Protein AF-A0A8T4N1T1-F1 (afdb_monomer_lite)

Structure (mmCIF, N/CA/C/O backbone):
data_AF-A0A8T4N1T1-F1
#
_entry.id   AF-A0A8T4N1T1-F1
#
loop_
_atom_site.group_PDB
_atom_site.id
_atom_site.type_symbol
_atom_site.label_atom_id
_atom_site.label_alt_id
_atom_site.label_comp_id
_atom_site.label_asym_id
_atom_site.label_entity_id
_atom_site.label_seq_id
_atom_site.pdbx_PDB_ins_code
_atom_site.Cartn_x
_atom_site.Cartn_y
_atom_site.Cartn_z
_atom_site.occupancy
_atom_site.B_iso_or_equiv
_atom_site.auth_seq_id
_atom_site.auth_comp_id
_atom_site.auth_asym_id
_atom_site.auth_atom_id
_atom_site.pdbx_PDB_model_num
ATOM 1 N N . MET A 1 1 ? 24.719 -7.277 -72.124 1.00 49.41 1 MET A N 1
ATOM 2 C CA . MET A 1 1 ? 25.517 -6.552 -71.114 1.00 49.41 1 MET A CA 1
ATOM 3 C C . MET A 1 1 ? 24.555 -6.179 -69.989 1.00 49.41 1 MET A C 1
ATOM 5 O O . MET A 1 1 ? 24.271 -5.011 -69.792 1.00 49.41 1 MET A O 1
ATOM 9 N N . ASP A 1 2 ? 24.023 -7.182 -69.276 1.00 50.22 2 ASP A N 1
ATOM 10 C CA . ASP A 1 2 ? 22.778 -7.023 -68.491 1.00 50.22 2 ASP A CA 1
ATOM 11 C C . ASP A 1 2 ? 22.918 -7.300 -66.990 1.00 50.22 2 ASP A C 1
ATOM 13 O O . ASP A 1 2 ? 22.005 -7.033 -66.218 1.00 50.22 2 ASP A O 1
ATOM 17 N N . LYS A 1 3 ? 24.064 -7.813 -66.531 1.00 51.47 3 LYS A N 1
ATOM 18 C CA . LYS A 1 3 ? 24.243 -8.164 -65.111 1.00 51.47 3 LYS A CA 1
ATOM 19 C C . LYS A 1 3 ? 24.623 -6.989 -64.202 1.00 51.47 3 LYS A C 1
ATOM 21 O O . LYS A 1 3 ? 24.556 -7.142 -62.991 1.00 51.47 3 LYS A O 1
ATOM 26 N N . ALA A 1 4 ? 24.995 -5.835 -64.757 1.00 50.03 4 ALA A N 1
ATOM 27 C CA . ALA A 1 4 ? 25.437 -4.681 -63.966 1.00 50.03 4 ALA A CA 1
ATOM 28 C C . ALA A 1 4 ? 24.285 -3.767 -63.500 1.00 50.03 4 ALA A C 1
ATOM 30 O O . ALA A 1 4 ? 24.391 -3.149 -62.448 1.00 50.03 4 ALA A O 1
ATOM 31 N N . LEU A 1 5 ? 23.164 -3.712 -64.232 1.00 49.16 5 LEU A N 1
ATOM 32 C CA . LEU A 1 5 ? 22.030 -2.831 -63.902 1.00 49.16 5 LEU A CA 1
ATOM 33 C C . LEU A 1 5 ? 21.137 -3.371 -62.771 1.00 49.16 5 LEU A C 1
ATOM 35 O O . LEU A 1 5 ? 20.451 -2.600 -62.105 1.00 49.16 5 LEU A O 1
ATOM 39 N N . VAL A 1 6 ? 21.169 -4.684 -62.517 1.00 54.84 6 VAL A N 1
ATOM 40 C CA . VAL A 1 6 ? 20.361 -5.326 -61.464 1.00 54.84 6 VAL A CA 1
ATOM 41 C C . VAL A 1 6 ? 20.960 -5.107 -60.065 1.00 54.84 6 VAL A C 1
ATOM 43 O O . VAL A 1 6 ? 20.215 -5.029 -59.091 1.00 54.84 6 VAL A O 1
ATOM 46 N N . ASP A 1 7 ? 22.282 -4.943 -59.946 1.00 53.66 7 ASP A N 1
ATOM 47 C CA . ASP A 1 7 ? 22.954 -4.763 -58.645 1.00 53.66 7 ASP A CA 1
ATOM 48 C C . ASP A 1 7 ? 22.755 -3.350 -58.064 1.00 53.66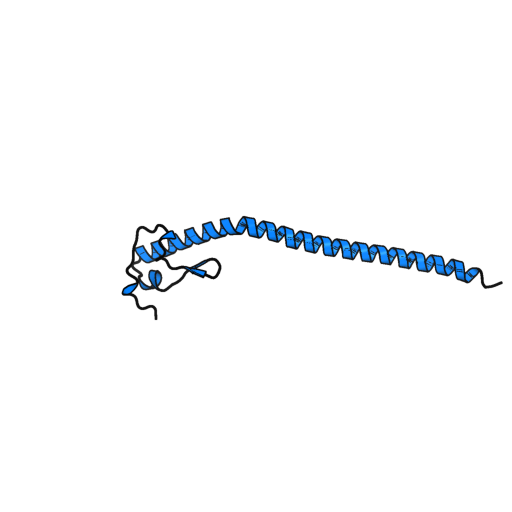 7 ASP A C 1
ATOM 50 O O . ASP A 1 7 ? 22.641 -3.174 -56.851 1.00 53.66 7 ASP A O 1
ATOM 54 N N . GLU A 1 8 ? 22.644 -2.329 -58.920 1.00 53.88 8 GLU A N 1
ATOM 55 C CA . GLU A 1 8 ? 22.519 -0.931 -58.485 1.00 53.88 8 GLU A CA 1
ATOM 56 C C . GLU A 1 8 ? 21.094 -0.575 -58.022 1.00 53.88 8 GLU A C 1
ATOM 58 O O . GLU A 1 8 ? 20.911 0.144 -57.036 1.00 53.88 8 GLU A O 1
ATOM 63 N N . MET A 1 9 ? 20.066 -1.135 -58.673 1.00 52.78 9 MET A N 1
ATOM 64 C CA . MET A 1 9 ? 18.663 -0.931 -58.285 1.00 52.78 9 MET A CA 1
ATOM 65 C C . MET A 1 9 ? 18.311 -1.631 -56.965 1.00 52.78 9 MET A C 1
ATOM 67 O O . MET A 1 9 ? 17.510 -1.113 -56.185 1.00 52.78 9 MET A O 1
ATOM 71 N N . ASN A 1 10 ? 18.936 -2.780 -56.684 1.00 55.59 10 ASN A N 1
ATOM 72 C CA . ASN A 1 10 ? 18.683 -3.554 -55.468 1.00 55.59 10 ASN A CA 1
ATOM 73 C C . ASN A 1 10 ? 19.234 -2.852 -54.211 1.00 55.59 10 ASN A C 1
ATOM 75 O O . ASN A 1 10 ? 18.645 -2.941 -53.139 1.00 55.59 10 ASN A O 1
ATOM 79 N N . LYS A 1 11 ? 20.310 -2.062 -54.345 1.00 58.41 11 LYS A N 1
ATOM 80 C CA . LYS A 1 11 ? 20.883 -1.277 -53.235 1.00 58.41 11 LYS A CA 1
ATOM 81 C C . LYS A 1 11 ? 19.962 -0.151 -52.773 1.00 58.41 11 LYS A C 1
ATOM 83 O O . LYS A 1 11 ? 19.772 0.017 -51.574 1.00 58.41 11 LYS A O 1
ATOM 88 N N . LYS A 1 12 ? 19.319 0.557 -53.706 1.00 61.25 12 LYS A N 1
ATOM 89 C CA . LYS A 1 12 ? 18.415 1.676 -53.380 1.00 61.25 12 LYS A CA 1
ATOM 90 C C . LYS A 1 12 ? 17.114 1.220 -52.712 1.00 61.25 12 LYS A C 1
ATOM 92 O O . LYS A 1 12 ? 16.621 1.892 -51.812 1.00 61.25 12 LYS A O 1
ATOM 97 N N . GLY A 1 13 ? 16.567 0.071 -53.119 1.00 61.66 13 GLY A N 1
ATOM 98 C CA . GLY A 1 13 ? 15.385 -0.513 -52.470 1.00 61.66 13 GLY A CA 1
ATOM 99 C C . GLY A 1 13 ? 15.683 -1.063 -51.071 1.00 61.66 13 GLY A C 1
ATOM 100 O O . GLY A 1 13 ? 14.887 -0.895 -50.148 1.00 61.66 13 GLY A O 1
ATOM 101 N N . LEU A 1 14 ? 16.859 -1.671 -50.901 1.00 64.44 14 LEU A N 1
ATOM 102 C CA . LEU A 1 14 ? 17.305 -2.237 -49.629 1.00 64.44 14 LEU A CA 1
ATOM 103 C C . LEU A 1 14 ? 17.633 -1.147 -48.593 1.00 64.44 14 LEU A C 1
ATOM 105 O O . LEU A 1 14 ? 17.310 -1.302 -47.418 1.00 64.44 14 LEU A O 1
ATOM 109 N N . GLU A 1 15 ? 18.197 -0.018 -49.025 1.00 70.06 15 GLU A N 1
ATOM 110 C CA . GLU A 1 15 ? 18.489 1.138 -48.166 1.00 70.06 15 GLU A CA 1
ATOM 111 C C . GLU A 1 15 ? 17.210 1.767 -47.583 1.00 70.06 15 GLU A C 1
ATOM 113 O O . GLU A 1 15 ? 17.153 2.093 -46.394 1.00 70.06 15 GLU A O 1
ATOM 118 N N . LEU A 1 16 ? 16.138 1.832 -48.383 1.00 77.12 16 LEU A N 1
ATOM 119 C CA . LEU A 1 16 ? 14.828 2.306 -47.930 1.00 77.12 16 LEU A CA 1
ATOM 120 C C . LEU A 1 16 ? 14.218 1.373 -46.870 1.00 77.12 16 LEU A C 1
ATOM 122 O O . LEU A 1 16 ? 13.730 1.835 -45.837 1.00 77.12 16 LEU A O 1
ATOM 126 N N . ALA A 1 17 ? 14.296 0.058 -47.097 1.00 79.75 17 ALA A N 1
ATOM 127 C CA . ALA A 1 17 ? 13.785 -0.948 -46.168 1.00 79.75 17 ALA A CA 1
ATOM 128 C C . ALA A 1 17 ? 14.545 -0.936 -44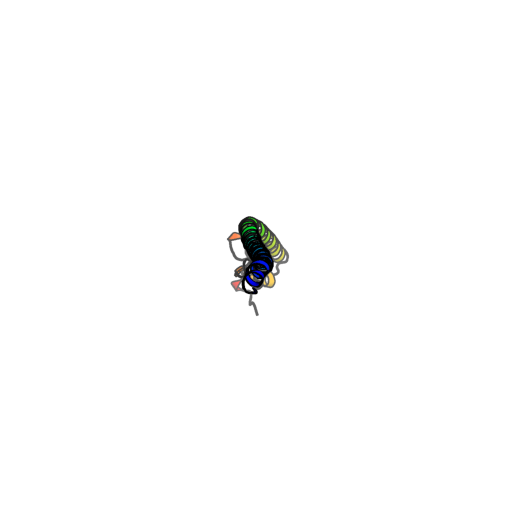.828 1.00 79.75 17 ALA A C 1
ATOM 130 O O . ALA A 1 17 ? 13.933 -1.008 -43.759 1.00 79.75 17 ALA A O 1
ATOM 131 N N . ILE A 1 18 ? 15.871 -0.774 -44.870 1.00 85.06 18 ILE A N 1
ATOM 132 C CA . ILE A 1 18 ? 16.718 -0.692 -43.672 1.00 85.06 18 ILE A CA 1
ATOM 133 C C . ILE A 1 18 ? 16.386 0.554 -42.846 1.00 85.06 18 ILE A C 1
ATOM 135 O O . ILE A 1 18 ? 16.252 0.457 -41.626 1.00 85.06 18 ILE A O 1
ATOM 139 N N . SER A 1 19 ? 16.185 1.707 -43.492 1.00 83.88 19 SER A N 1
ATOM 140 C CA . SER A 1 19 ? 15.790 2.938 -42.798 1.00 83.88 19 SER A CA 1
ATOM 141 C C . SER A 1 19 ? 14.452 2.769 -42.065 1.00 83.88 19 SER A C 1
ATOM 143 O O . SER A 1 19 ? 14.351 3.071 -40.874 1.00 83.88 19 SER A O 1
ATOM 145 N N . THR A 1 20 ? 13.445 2.184 -42.724 1.00 88.44 20 THR A N 1
ATOM 146 C CA . THR A 1 20 ? 12.143 1.924 -42.090 1.00 88.44 20 THR A CA 1
ATOM 147 C C . THR A 1 20 ? 12.224 0.933 -40.929 1.00 88.44 20 THR A C 1
ATOM 149 O O . THR A 1 20 ? 11.565 1.136 -39.910 1.00 88.44 20 THR A O 1
ATOM 152 N N . LEU A 1 21 ? 13.066 -0.100 -41.034 1.00 90.12 21 LEU A N 1
ATOM 153 C CA . LEU A 1 21 ? 13.261 -1.083 -39.967 1.00 90.12 21 LEU A CA 1
ATOM 154 C C . LEU A 1 21 ? 13.816 -0.424 -38.697 1.00 90.12 21 LEU A C 1
ATOM 156 O O . LEU A 1 21 ? 13.323 -0.677 -37.599 1.00 90.12 21 LEU A O 1
ATOM 160 N N . ILE A 1 22 ? 14.807 0.457 -38.848 1.00 92.88 22 ILE A N 1
ATOM 161 C CA . ILE A 1 22 ? 15.421 1.180 -37.727 1.00 92.88 22 ILE A CA 1
ATOM 162 C C . ILE A 1 22 ? 14.386 2.076 -37.037 1.00 92.88 22 ILE A C 1
ATOM 164 O O . ILE A 1 22 ? 14.285 2.064 -35.810 1.00 92.88 22 ILE A O 1
ATOM 168 N N . VAL A 1 23 ? 13.573 2.804 -37.808 1.00 93.62 23 VAL A N 1
ATOM 169 C CA . VAL A 1 23 ? 12.520 3.676 -37.262 1.00 93.62 23 VAL A CA 1
ATOM 170 C C . VAL A 1 23 ? 11.478 2.876 -36.474 1.00 93.62 23 VAL A C 1
ATOM 172 O O . VAL A 1 23 ? 11.087 3.295 -35.385 1.00 93.62 23 VAL A O 1
ATOM 175 N N . ILE A 1 24 ? 11.068 1.704 -36.969 1.00 94.81 24 ILE A N 1
ATOM 176 C CA . ILE A 1 24 ? 10.120 0.824 -36.268 1.00 94.81 24 ILE A CA 1
ATOM 177 C C . ILE A 1 24 ? 10.710 0.339 -34.937 1.00 94.81 24 ILE A C 1
ATOM 179 O O . ILE A 1 24 ? 10.033 0.393 -33.910 1.00 94.81 24 ILE A O 1
ATOM 183 N N . ILE A 1 25 ? 11.977 -0.086 -34.928 1.00 96.06 25 ILE A N 1
ATOM 184 C CA . ILE A 1 25 ? 12.654 -0.557 -33.711 1.00 96.06 25 ILE A CA 1
ATOM 185 C C . ILE A 1 25 ? 12.751 0.565 -32.671 1.00 96.06 25 ILE A C 1
ATOM 187 O O . ILE A 1 25 ? 12.451 0.340 -31.498 1.00 96.06 25 ILE A O 1
ATOM 191 N N . ILE A 1 26 ? 13.113 1.780 -33.091 1.00 96.00 26 ILE A N 1
ATOM 192 C CA . ILE A 1 26 ? 13.168 2.946 -32.199 1.00 96.00 26 ILE A CA 1
ATOM 193 C C . ILE A 1 26 ? 11.773 3.262 -31.647 1.00 96.00 26 ILE A C 1
ATOM 195 O O . ILE A 1 26 ? 11.629 3.472 -30.443 1.00 96.00 26 ILE A O 1
ATOM 199 N N . GLY A 1 27 ? 10.737 3.236 -32.489 1.00 96.50 27 GLY A N 1
ATOM 200 C CA . GLY A 1 27 ? 9.355 3.456 -32.061 1.00 96.50 27 GLY A CA 1
ATOM 201 C C . GLY A 1 27 ? 8.911 2.465 -30.983 1.00 96.50 27 GLY A C 1
ATOM 202 O O . GLY A 1 27 ? 8.369 2.869 -29.956 1.00 96.50 27 GLY A O 1
ATOM 203 N N . ILE A 1 28 ? 9.214 1.177 -31.167 1.00 96.56 28 ILE A N 1
ATOM 204 C CA . ILE A 1 28 ? 8.909 0.129 -30.184 1.00 96.56 28 ILE A CA 1
ATOM 205 C C . ILE A 1 28 ? 9.706 0.340 -28.889 1.00 96.56 28 ILE A C 1
ATOM 207 O O . ILE A 1 28 ? 9.141 0.237 -27.800 1.00 96.56 28 ILE A O 1
ATOM 211 N N . ALA A 1 29 ? 10.994 0.682 -28.983 1.00 96.00 29 ALA A N 1
ATOM 212 C CA . ALA A 1 29 ? 11.839 0.927 -27.815 1.00 96.00 29 ALA A CA 1
ATOM 213 C C . ALA A 1 29 ? 11.325 2.100 -26.961 1.00 96.00 29 ALA A C 1
ATOM 215 O O . ALA A 1 29 ? 11.265 1.994 -25.735 1.00 96.00 29 ALA A O 1
ATOM 216 N N . VAL A 1 30 ? 10.891 3.191 -27.599 1.00 96.62 30 VAL A N 1
ATOM 217 C CA . VAL A 1 30 ? 10.288 4.343 -26.910 1.00 96.62 30 VAL A CA 1
ATOM 218 C C . VAL A 1 30 ? 8.971 3.952 -26.240 1.00 96.62 30 VAL A C 1
ATOM 220 O O . VAL A 1 30 ? 8.729 4.329 -25.095 1.00 96.62 30 VAL A O 1
ATOM 223 N N . LEU A 1 31 ? 8.139 3.156 -26.915 1.00 96.00 31 LEU A N 1
ATOM 224 C CA . LEU A 1 31 ? 6.843 2.721 -26.393 1.00 96.00 31 LEU A CA 1
ATOM 225 C C . LEU A 1 31 ? 7.007 1.835 -25.147 1.00 96.00 31 LEU A C 1
ATOM 227 O O . LEU A 1 31 ? 6.343 2.061 -24.137 1.00 96.00 31 LEU A O 1
ATOM 231 N N . ILE A 1 32 ? 7.963 0.900 -25.167 1.00 95.38 32 ILE A N 1
ATOM 232 C CA . ILE A 1 32 ? 8.333 0.092 -23.992 1.00 95.38 32 ILE A CA 1
ATOM 233 C C . ILE A 1 32 ? 8.882 0.983 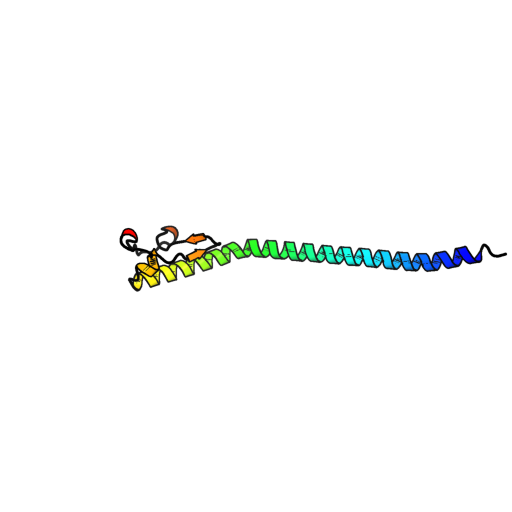-22.869 1.00 95.38 32 ILE A C 1
ATOM 235 O O . ILE A 1 32 ? 8.490 0.828 -21.711 1.00 95.38 32 ILE A O 1
ATOM 239 N N . GLY A 1 33 ? 9.753 1.941 -23.199 1.00 94.38 33 GLY A N 1
ATOM 240 C CA . GLY A 1 33 ? 10.308 2.889 -22.232 1.00 94.38 33 GLY A CA 1
ATOM 241 C C . GLY A 1 33 ? 9.228 3.698 -21.510 1.00 94.38 33 GLY A C 1
ATOM 242 O O . GLY A 1 33 ? 9.256 3.801 -20.284 1.00 94.38 33 GLY A O 1
ATOM 243 N N . LEU A 1 34 ? 8.233 4.201 -22.246 1.00 94.12 34 LEU A N 1
ATOM 244 C CA . LEU A 1 34 ? 7.094 4.928 -21.681 1.00 94.12 34 LEU A CA 1
ATOM 245 C C . LEU A 1 34 ? 6.242 4.049 -20.764 1.00 94.12 34 LEU A C 1
ATOM 247 O O . LEU A 1 34 ? 5.869 4.494 -19.681 1.00 94.12 34 LEU A O 1
ATOM 251 N N . LEU A 1 35 ? 5.970 2.799 -21.149 1.00 91.19 35 LEU A N 1
ATOM 252 C CA . LEU A 1 35 ? 5.217 1.873 -20.301 1.00 91.19 35 LEU A CA 1
ATOM 253 C C . LEU A 1 35 ? 5.935 1.611 -18.975 1.00 91.19 35 LEU A C 1
ATOM 255 O O . LEU A 1 35 ? 5.301 1.646 -17.921 1.00 91.19 35 LEU A O 1
ATOM 259 N N . ILE A 1 36 ? 7.253 1.399 -19.003 1.00 89.25 36 ILE A N 1
ATOM 260 C CA . ILE A 1 36 ? 8.048 1.199 -17.784 1.00 89.25 36 ILE A CA 1
ATOM 261 C C . ILE A 1 36 ? 8.061 2.473 -16.937 1.00 89.25 36 ILE A C 1
ATOM 263 O O . ILE A 1 36 ? 7.852 2.398 -15.726 1.00 89.25 36 ILE A O 1
ATOM 267 N N . PHE A 1 37 ? 8.272 3.633 -17.562 1.00 87.38 37 PHE A N 1
ATOM 268 C CA . PHE A 1 37 ? 8.312 4.924 -16.877 1.00 87.38 37 PHE A CA 1
ATOM 269 C C . PHE A 1 37 ? 6.989 5.237 -16.172 1.00 87.38 37 PHE A C 1
ATOM 271 O O . PHE A 1 37 ? 6.985 5.582 -14.994 1.00 87.38 37 PHE A O 1
ATOM 278 N N . ILE A 1 38 ? 5.864 5.043 -16.860 1.00 87.56 38 ILE A N 1
ATOM 279 C CA . ILE A 1 38 ? 4.525 5.245 -16.301 1.00 87.56 38 ILE A CA 1
ATOM 280 C C . ILE A 1 38 ? 4.267 4.225 -15.187 1.00 87.56 38 ILE A C 1
ATOM 282 O O . ILE A 1 38 ? 3.946 4.607 -14.065 1.00 87.56 38 ILE A O 1
ATOM 286 N N . THR A 1 39 ? 4.468 2.931 -15.447 1.00 80.56 39 THR A N 1
ATOM 287 C CA . THR A 1 39 ? 4.157 1.870 -14.473 1.00 80.56 39 THR A CA 1
ATOM 288 C C . THR A 1 39 ? 4.980 2.010 -13.191 1.00 80.56 39 THR A C 1
ATOM 290 O O . THR A 1 39 ? 4.439 1.884 -12.093 1.00 80.56 39 THR A O 1
ATOM 293 N N . LYS A 1 40 ? 6.278 2.323 -13.302 1.00 77.25 40 LYS A N 1
ATOM 294 C CA . LYS A 1 40 ? 7.139 2.537 -12.130 1.00 77.25 40 LYS A CA 1
ATOM 295 C C . LYS A 1 40 ? 6.926 3.896 -11.471 1.00 77.25 40 LYS A C 1
ATOM 297 O O . LYS A 1 40 ? 6.981 3.970 -10.247 1.00 77.25 40 LYS A O 1
ATOM 302 N N . GLY A 1 41 ? 6.634 4.939 -12.249 1.00 72.31 41 GLY A N 1
ATOM 303 C CA . GLY A 1 41 ? 6.294 6.261 -11.728 1.00 72.31 41 GLY A CA 1
ATOM 304 C C . GLY A 1 41 ? 5.073 6.199 -10.813 1.00 72.31 41 GLY A C 1
ATOM 305 O O . GLY A 1 41 ? 5.145 6.601 -9.656 1.00 72.31 41 GLY A O 1
ATOM 306 N N . PHE A 1 42 ? 3.979 5.591 -11.275 1.00 68.25 42 PHE A N 1
ATOM 307 C CA . PHE A 1 42 ? 2.776 5.430 -10.455 1.00 68.25 42 PHE A CA 1
ATOM 308 C C . PHE A 1 42 ? 2.958 4.472 -9.267 1.00 68.25 42 PHE A C 1
ATOM 310 O O . PHE A 1 42 ? 2.304 4.670 -8.244 1.00 68.25 42 PHE A O 1
ATOM 317 N N . GLY A 1 43 ? 3.844 3.473 -9.364 1.00 63.06 43 GLY A N 1
ATOM 318 C CA . GLY A 1 43 ? 4.192 2.601 -8.233 1.00 63.06 43 GLY A CA 1
ATOM 319 C C . GLY A 1 43 ? 4.770 3.384 -7.049 1.00 63.06 43 GLY A C 1
ATOM 320 O O . GLY A 1 43 ? 4.263 3.279 -5.936 1.00 63.06 43 GLY A O 1
ATOM 321 N N . PHE A 1 44 ? 5.730 4.273 -7.318 1.00 62.66 44 PHE A N 1
ATOM 322 C CA . PHE A 1 44 ? 6.347 5.118 -6.290 1.00 62.66 44 PHE A CA 1
ATOM 323 C C . PHE A 1 44 ? 5.356 6.108 -5.653 1.00 62.66 44 PHE A C 1
ATOM 325 O O . PHE A 1 44 ? 5.384 6.346 -4.446 1.00 62.66 44 PHE A O 1
ATOM 332 N N . LEU A 1 45 ? 4.442 6.669 -6.453 1.00 60.88 45 LEU A N 1
ATOM 333 C CA . LEU A 1 45 ? 3.388 7.551 -5.946 1.00 60.88 45 LEU A CA 1
ATOM 334 C C . LEU A 1 45 ? 2.394 6.806 -5.046 1.00 60.88 45 LEU A C 1
ATOM 336 O O . LEU A 1 45 ? 2.001 7.363 -4.021 1.00 60.88 45 LEU A O 1
ATOM 340 N N . LYS A 1 46 ? 2.021 5.563 -5.382 1.00 59.19 46 LYS A N 1
ATOM 341 C CA . LYS A 1 46 ? 1.151 4.734 -4.533 1.00 59.19 46 LYS A CA 1
ATOM 342 C C . LYS A 1 46 ? 1.794 4.443 -3.181 1.00 59.19 46 LYS A C 1
ATOM 344 O O . LYS A 1 46 ? 1.175 4.728 -2.165 1.00 59.19 46 LYS A O 1
ATOM 349 N N . GLU A 1 47 ? 3.048 3.993 -3.154 1.00 61.97 47 GLU A N 1
ATOM 350 C CA . GLU A 1 47 ? 3.761 3.707 -1.896 1.00 61.97 47 GLU A CA 1
ATOM 351 C C . GLU A 1 47 ? 3.909 4.947 -0.993 1.00 61.97 47 GLU A C 1
ATOM 353 O O . GLU A 1 47 ? 3.860 4.829 0.230 1.00 61.97 47 GLU A O 1
ATOM 358 N N . GLY A 1 48 ? 4.026 6.148 -1.572 1.00 60.03 48 GLY A N 1
ATOM 359 C CA . GLY A 1 48 ? 4.097 7.404 -0.817 1.00 60.03 48 GLY A CA 1
ATOM 360 C C . GLY A 1 48 ? 2.747 7.969 -0.346 1.00 60.03 48 GLY A C 1
ATOM 361 O O . GLY A 1 48 ? 2.706 8.666 0.668 1.00 60.03 48 GLY A O 1
ATOM 362 N N . THR A 1 49 ? 1.640 7.687 -1.044 1.00 59.84 49 THR A N 1
ATOM 363 C CA . THR A 1 49 ? 0.295 8.190 -0.674 1.00 59.84 49 THR A CA 1
ATOM 364 C C . THR A 1 49 ? -0.534 7.211 0.151 1.00 59.84 49 THR A C 1
ATOM 366 O O . THR A 1 49 ? -1.417 7.656 0.885 1.00 59.84 49 THR A O 1
ATOM 369 N N . ASP A 1 50 ? -0.216 5.917 0.119 1.00 58.81 50 ASP A N 1
ATOM 370 C CA . ASP A 1 50 ? -0.804 4.891 0.986 1.00 58.81 50 ASP A CA 1
ATOM 371 C C . ASP A 1 50 ? -0.797 5.270 2.482 1.00 58.81 50 ASP A C 1
ATOM 373 O O . ASP A 1 50 ? -1.861 5.242 3.102 1.00 58.81 50 ASP A O 1
ATOM 377 N N . PRO A 1 51 ? 0.327 5.701 3.096 1.00 59.59 51 PRO A N 1
ATOM 378 C CA . PRO A 1 51 ? 0.338 6.034 4.523 1.00 59.59 51 PRO A CA 1
ATOM 379 C C . PRO A 1 51 ? -0.517 7.264 4.863 1.00 59.59 51 PRO A C 1
ATOM 381 O O . PRO A 1 51 ? -1.091 7.336 5.951 1.00 59.59 51 PRO A O 1
ATOM 384 N N . LEU A 1 52 ? -0.649 8.218 3.936 1.00 59.19 52 LEU A N 1
ATOM 385 C CA . LEU A 1 52 ? -1.442 9.430 4.149 1.00 59.19 52 LEU A CA 1
ATOM 386 C C . LEU A 1 52 ? -2.948 9.152 4.005 1.00 59.19 52 LEU A C 1
ATOM 388 O O . LEU A 1 52 ? -3.752 9.637 4.804 1.00 59.19 52 LEU A O 1
ATOM 392 N N . LEU A 1 53 ? -3.326 8.300 3.047 1.00 59.78 53 LEU A N 1
ATOM 393 C CA . LEU A 1 53 ? -4.692 7.792 2.914 1.00 59.78 53 LEU A CA 1
ATOM 394 C C . LEU A 1 53 ? -5.086 6.934 4.126 1.00 59.78 53 LEU A C 1
ATOM 396 O O . LEU A 1 53 ? -6.172 7.132 4.675 1.00 59.78 53 LEU A O 1
ATOM 400 N N . ARG A 1 54 ? -4.185 6.080 4.631 1.00 57.97 54 ARG A N 1
ATOM 401 C CA . ARG A 1 54 ? -4.405 5.295 5.861 1.00 57.97 54 ARG A CA 1
ATOM 402 C C . ARG A 1 54 ? -4.687 6.178 7.077 1.00 57.97 54 ARG A C 1
ATOM 404 O O . ARG A 1 54 ? -5.638 5.915 7.815 1.00 57.97 54 ARG A O 1
ATOM 411 N N . ALA A 1 55 ? -3.925 7.258 7.263 1.00 60.47 55 ALA A N 1
ATOM 412 C CA . ALA A 1 55 ? -4.150 8.200 8.361 1.00 60.47 55 ALA A CA 1
ATOM 413 C C . ALA A 1 55 ? -5.544 8.853 8.289 1.00 60.47 55 ALA A C 1
ATOM 415 O O . ALA A 1 55 ? -6.231 8.975 9.305 1.00 60.47 55 ALA A O 1
ATOM 416 N N . SER A 1 56 ? -6.001 9.204 7.083 1.00 63.19 56 SER A N 1
ATOM 417 C CA . SER A 1 56 ? -7.337 9.778 6.880 1.00 63.19 56 SER A CA 1
ATOM 418 C C . SER A 1 56 ? -8.478 8.778 7.146 1.00 63.19 56 SER A C 1
ATOM 420 O O . SER A 1 56 ? -9.493 9.142 7.748 1.00 63.19 56 SER A O 1
ATOM 422 N N . SER A 1 57 ? -8.300 7.497 6.795 1.00 68.19 57 SER A N 1
ATOM 423 C CA . SER A 1 57 ? -9.296 6.446 7.066 1.00 68.19 57 SER A CA 1
ATOM 424 C C . SER A 1 5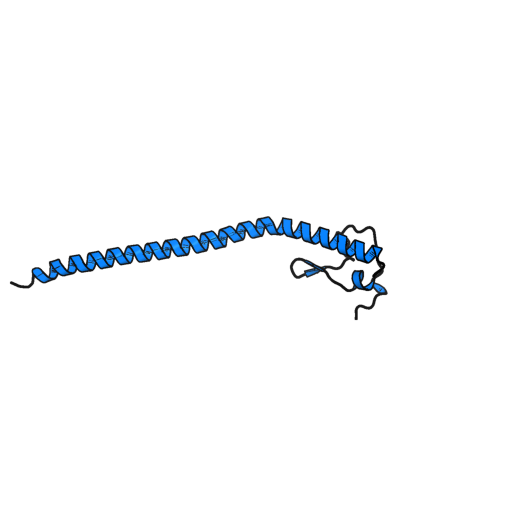7 ? -9.434 6.111 8.554 1.00 68.19 57 SER A C 1
ATOM 426 O O . SER A 1 57 ? -10.533 5.844 9.033 1.00 68.19 57 SER A O 1
ATOM 428 N N . VAL A 1 58 ? -8.344 6.183 9.322 1.00 72.31 58 VAL A N 1
ATOM 429 C CA . VAL A 1 58 ? -8.393 5.920 10.770 1.00 72.31 58 VAL A CA 1
ATOM 430 C C . VAL A 1 58 ? -9.111 7.054 11.513 1.00 72.31 58 VAL A C 1
ATOM 432 O O . VAL A 1 58 ? -9.896 6.793 12.423 1.00 72.31 58 VAL A O 1
ATOM 435 N 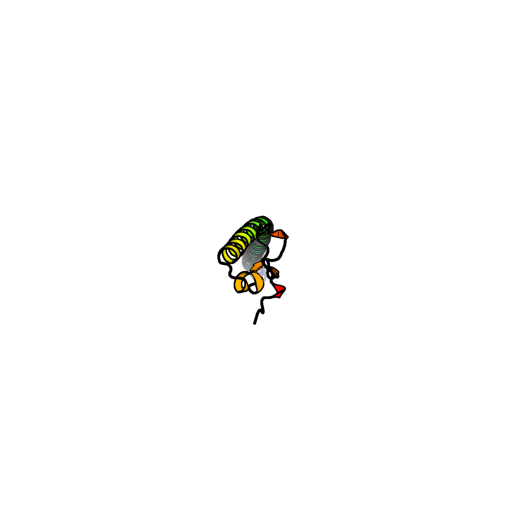N . GLY A 1 59 ? -8.905 8.312 11.105 1.00 74.75 59 GLY A N 1
ATOM 436 C CA . GLY A 1 59 ? -9.597 9.464 11.698 1.00 74.75 59 GLY A CA 1
ATOM 437 C C . GLY A 1 59 ? -11.109 9.464 11.446 1.00 74.75 59 GLY A C 1
ATOM 438 O O . GLY A 1 59 ? -11.893 9.713 12.362 1.00 74.75 59 GLY A O 1
ATOM 439 N N . THR A 1 60 ? -11.527 9.123 10.225 1.00 78.38 60 THR A N 1
ATOM 440 C CA . THR A 1 60 ? -12.953 8.988 9.875 1.00 78.38 60 THR A CA 1
ATOM 441 C C . THR A 1 60 ? -13.610 7.813 10.598 1.00 78.38 60 THR A C 1
ATOM 443 O O . THR A 1 60 ? -14.725 7.957 11.099 1.00 78.38 60 THR A O 1
ATOM 446 N N . MET A 1 61 ? -12.902 6.688 10.752 1.00 78.38 61 MET A N 1
ATOM 447 C CA . MET A 1 61 ? -13.371 5.564 11.567 1.00 78.38 61 MET A CA 1
ATOM 448 C C . MET A 1 61 ? -13.569 5.973 13.031 1.00 78.38 61 MET A C 1
ATOM 450 O O . MET A 1 61 ? -14.606 5.671 13.615 1.00 78.38 61 MET A O 1
ATOM 454 N N . ARG A 1 62 ? -12.614 6.705 13.619 1.00 80.31 62 ARG A N 1
ATOM 455 C CA . ARG A 1 62 ? -12.734 7.201 14.997 1.00 80.31 62 ARG A CA 1
ATOM 456 C C . ARG A 1 62 ? -13.983 8.064 15.172 1.00 80.31 62 ARG A C 1
ATOM 458 O O . ARG A 1 62 ? -14.753 7.815 16.092 1.00 80.31 62 ARG A O 1
ATOM 465 N N . GLN A 1 63 ? -14.217 9.022 14.275 1.00 81.25 63 GLN A N 1
ATOM 466 C CA . GLN A 1 63 ? -15.419 9.861 14.320 1.00 81.25 63 GLN A CA 1
ATOM 467 C C . GLN A 1 63 ? -16.707 9.046 14.183 1.00 81.25 63 GLN A C 1
ATOM 469 O O . GLN A 1 63 ? -17.647 9.281 14.934 1.00 81.25 63 GLN A O 1
ATOM 474 N N . ALA A 1 64 ? -16.753 8.074 13.268 1.00 80.44 64 ALA A N 1
ATOM 475 C CA . ALA A 1 64 ? -17.921 7.215 13.087 1.00 80.44 64 ALA A CA 1
ATOM 476 C C . ALA A 1 64 ? -18.220 6.374 14.341 1.00 80.44 64 ALA A C 1
ATOM 478 O O . ALA A 1 64 ? -19.369 6.303 14.779 1.00 80.44 64 ALA A O 1
ATOM 479 N N . CYS A 1 65 ? -17.185 5.791 14.956 1.00 82.06 65 CYS A N 1
ATOM 480 C CA . CYS A 1 65 ? -17.311 5.048 16.208 1.00 82.06 65 CYS A CA 1
ATOM 481 C C . CYS A 1 65 ? -17.764 5.949 17.363 1.00 82.06 65 CYS A C 1
ATOM 483 O O . CYS A 1 65 ? -18.628 5.554 18.141 1.00 82.06 65 CYS A O 1
ATOM 485 N N . GLU A 1 66 ? -17.228 7.166 17.463 1.00 84.44 66 GLU A N 1
ATOM 486 C CA . GLU A 1 66 ? -17.611 8.132 18.495 1.00 84.44 66 GLU A CA 1
ATOM 487 C C . GLU A 1 66 ? -19.067 8.593 18.332 1.00 84.44 66 GLU A C 1
ATOM 489 O O . GLU A 1 66 ? -19.795 8.695 19.318 1.00 84.44 66 GLU A O 1
ATOM 494 N N . LEU A 1 67 ? -19.533 8.766 17.091 1.00 83.94 67 LEU A N 1
ATOM 495 C CA . LEU A 1 67 ? -20.922 9.110 16.785 1.00 83.94 67 LEU A CA 1
ATOM 496 C C . LEU A 1 67 ? -21.895 7.985 17.159 1.00 83.94 67 LEU A C 1
ATOM 498 O O . LEU A 1 67 ? -22.906 8.244 17.808 1.00 83.94 67 LEU A O 1
ATOM 502 N N . ALA A 1 68 ? -21.578 6.737 16.795 1.00 80.75 68 ALA A N 1
ATOM 503 C CA . ALA A 1 68 ? -22.373 5.568 17.182 1.00 80.75 68 ALA A CA 1
ATOM 504 C C . ALA A 1 68 ? -22.453 5.435 18.711 1.00 80.75 68 ALA A C 1
ATOM 506 O O . ALA A 1 68 ? -23.498 5.105 19.274 1.00 80.75 68 ALA A O 1
ATOM 507 N N . CYS A 1 69 ? -21.357 5.776 19.385 1.00 81.06 69 CYS A N 1
ATOM 508 C CA . CYS A 1 69 ? -21.266 5.770 20.831 1.00 81.06 69 CYS A CA 1
ATOM 509 C C . CYS A 1 69 ? -22.128 6.849 21.498 1.00 81.06 69 CYS A C 1
ATOM 511 O O . CYS A 1 69 ? -22.891 6.553 22.417 1.00 81.06 69 CYS A O 1
ATOM 513 N N . GLN A 1 70 ? -22.059 8.092 21.009 1.00 82.06 70 GLN A N 1
ATOM 514 C CA . GLN A 1 70 ? -22.914 9.187 21.480 1.00 82.06 70 GLN A CA 1
ATOM 515 C C . GLN A 1 70 ? -24.397 8.923 21.179 1.00 82.06 70 GLN A C 1
ATOM 517 O O . GLN A 1 70 ? -25.261 9.237 21.997 1.00 82.06 70 GLN A O 1
ATOM 522 N N . GLY A 1 71 ? -24.687 8.289 20.040 1.00 80.44 71 GLY A N 1
ATOM 523 C CA . GLY A 1 71 ? -26.027 7.861 19.639 1.00 80.44 71 GLY A CA 1
ATOM 524 C C . GLY A 1 71 ? -26.575 6.657 20.411 1.00 80.44 71 GLY A C 1
ATOM 525 O O . GLY A 1 71 ? -27.721 6.277 20.187 1.00 80.44 71 GLY A O 1
ATOM 526 N N . LYS A 1 72 ? -25.787 6.064 21.322 1.00 76.12 72 LYS A N 1
ATOM 527 C CA . LYS A 1 72 ? -26.097 4.825 22.055 1.00 76.12 72 LYS A CA 1
ATOM 528 C C . LYS A 1 72 ? -26.495 3.642 21.164 1.00 76.12 72 LYS A C 1
ATOM 530 O O . LYS A 1 72 ? -27.208 2.737 21.603 1.00 76.12 72 LYS A O 1
ATOM 535 N N . ASP A 1 73 ? -26.025 3.635 19.923 1.00 76.44 73 ASP A N 1
ATOM 536 C CA . ASP A 1 73 ? -26.372 2.619 18.940 1.00 76.44 73 ASP A CA 1
ATOM 537 C C . ASP A 1 73 ? -25.361 1.468 19.007 1.00 76.44 73 ASP A C 1
ATOM 539 O O . ASP A 1 73 ? -24.366 1.403 18.277 1.00 76.44 73 ASP A O 1
ATOM 543 N N . SER A 1 74 ? -25.601 0.570 19.965 1.00 74.75 74 SER A N 1
ATOM 544 C CA . SER A 1 74 ? -24.730 -0.570 20.257 1.00 74.75 74 SER A CA 1
ATOM 545 C C . SER A 1 74 ? -24.661 -1.576 19.109 1.00 74.75 74 SER A C 1
ATOM 547 O O . SER A 1 74 ? -23.643 -2.244 18.945 1.00 74.75 74 SER A O 1
ATOM 549 N N . VAL A 1 75 ? -25.704 -1.657 18.278 1.00 77.38 75 VAL A N 1
ATOM 550 C CA . VAL A 1 75 ? -25.727 -2.511 17.084 1.00 77.38 75 VAL A CA 1
ATOM 551 C C . VAL A 1 75 ? -24.747 -1.966 16.056 1.00 77.38 75 VAL A C 1
ATOM 553 O O . VAL A 1 75 ? -23.867 -2.692 15.596 1.00 77.38 75 VAL A O 1
ATOM 556 N N . THR A 1 76 ? -24.822 -0.669 15.763 1.00 76.56 76 THR A N 1
ATOM 557 C CA . THR A 1 76 ? -23.904 -0.022 14.821 1.00 76.56 76 THR A CA 1
ATOM 558 C C . THR A 1 76 ? -22.454 -0.073 15.315 1.00 76.56 76 THR A C 1
ATOM 560 O O . THR A 1 76 ? -21.550 -0.332 14.525 1.00 76.56 76 THR A O 1
ATOM 563 N N . PHE A 1 77 ? -22.210 0.096 16.619 1.00 78.69 77 PHE A N 1
ATOM 564 C CA . PHE A 1 77 ? -20.857 0.045 17.188 1.00 78.69 77 PHE A CA 1
ATOM 565 C C . PHE A 1 77 ? -20.237 -1.366 17.175 1.00 78.69 77 PHE A C 1
ATOM 567 O O . PHE A 1 77 ? -19.034 -1.520 16.946 1.00 78.69 77 PHE A O 1
ATOM 574 N N . CYS A 1 78 ? -21.040 -2.403 17.435 1.00 78.69 78 CYS A N 1
ATOM 575 C CA . CYS A 1 78 ? -20.547 -3.768 17.634 1.00 78.69 78 CYS A CA 1
ATOM 576 C C . CYS A 1 78 ? -20.618 -4.646 16.381 1.00 78.69 78 CYS A C 1
ATOM 578 O O . CYS A 1 78 ? -19.775 -5.530 16.216 1.00 78.69 78 CYS A O 1
ATOM 580 N N . CYS A 1 79 ? -21.596 -4.411 15.505 1.00 80.94 79 CYS A N 1
ATOM 581 C CA . CYS A 1 79 ? -21.911 -5.306 14.395 1.00 80.94 79 CYS A CA 1
ATOM 582 C C . CYS A 1 79 ? -21.443 -4.802 13.033 1.00 80.94 79 CYS A C 1
ATOM 584 O O . CYS A 1 79 ? -21.225 -5.630 12.154 1.00 80.94 79 CYS A O 1
ATOM 586 N N . ASN A 1 80 ? -21.237 -3.492 12.855 1.00 82.88 80 ASN A N 1
ATOM 587 C CA . ASN A 1 80 ? -20.754 -2.946 11.587 1.00 82.88 80 ASN A CA 1
ATOM 588 C C . ASN A 1 80 ? -19.220 -2.833 11.586 1.00 82.88 80 ASN A C 1
ATOM 590 O O . ASN A 1 80 ? -18.671 -1.931 12.226 1.00 82.88 80 ASN A O 1
ATOM 594 N N . PRO A 1 81 ? -18.497 -3.727 10.879 1.00 78.88 81 PRO A N 1
ATOM 595 C CA . PRO A 1 81 ? -17.069 -3.557 10.670 1.00 78.88 81 PRO A CA 1
ATOM 596 C C . PRO A 1 81 ? -16.804 -2.437 9.658 1.00 78.88 81 PRO A C 1
ATOM 598 O O . PRO A 1 81 ? -17.482 -2.319 8.638 1.00 78.88 81 PRO A O 1
ATOM 601 N N . PHE A 1 82 ? -15.753 -1.663 9.901 1.00 77.25 82 PHE A N 1
ATOM 602 C CA . PHE A 1 82 ? -15.206 -0.721 8.932 1.00 77.25 82 PHE A CA 1
ATOM 603 C C . PHE A 1 82 ? -14.120 -1.421 8.118 1.00 77.25 82 PHE A C 1
ATOM 605 O O . PHE A 1 82 ? -13.258 -2.101 8.679 1.00 77.25 82 PHE A O 1
ATOM 612 N N . MET A 1 83 ? -14.152 -1.268 6.796 1.00 70.31 83 MET A N 1
ATOM 613 C CA . MET A 1 83 ? -13.146 -1.854 5.910 1.00 70.31 83 MET A CA 1
ATOM 614 C C . MET A 1 83 ? -11.954 -0.903 5.786 1.00 70.31 83 MET A C 1
ATOM 616 O O . MET A 1 83 ? -12.087 0.188 5.233 1.00 70.31 83 MET A O 1
ATOM 620 N N . ILE A 1 84 ? -10.791 -1.322 6.290 1.00 72.38 84 ILE A N 1
ATOM 621 C CA . ILE A 1 84 ? -9.510 -0.625 6.102 1.00 72.38 84 ILE A CA 1
ATOM 622 C C . ILE A 1 84 ? -8.553 -1.620 5.457 1.00 72.38 84 ILE A C 1
ATOM 624 O O . ILE A 1 84 ? -8.309 -2.678 6.029 1.00 72.38 84 ILE A O 1
ATOM 628 N N . GLU A 1 85 ? -8.028 -1.298 4.272 1.00 67.50 85 GLU A N 1
ATOM 629 C CA . GLU A 1 85 ? -7.130 -2.197 3.522 1.00 67.50 85 GLU A CA 1
ATOM 630 C C . GLU A 1 85 ? -7.702 -3.620 3.357 1.00 67.50 85 GLU A C 1
ATOM 632 O O . GLU A 1 85 ? -7.016 -4.610 3.618 1.00 67.50 85 GLU A O 1
ATOM 637 N N . ASP A 1 86 ? -8.991 -3.718 3.014 1.00 70.19 86 ASP A N 1
ATOM 638 C CA . ASP A 1 86 ? -9.719 -4.989 2.864 1.00 70.19 86 ASP A CA 1
ATOM 639 C C . ASP A 1 86 ? -9.779 -5.854 4.141 1.00 70.19 86 ASP A C 1
ATOM 641 O O . ASP A 1 86 ? -10.113 -7.040 4.092 1.00 70.19 86 ASP A O 1
ATOM 645 N N . LYS A 1 87 ? -9.495 -5.269 5.313 1.00 74.06 87 LYS A N 1
ATOM 646 C CA . LYS A 1 87 ? -9.618 -5.934 6.614 1.00 74.06 87 LYS A CA 1
ATOM 647 C C . LYS A 1 87 ? -10.785 -5.358 7.419 1.00 74.06 87 LYS A C 1
ATOM 649 O O . LYS A 1 87 ? -10.847 -4.139 7.615 1.00 74.06 87 LYS A O 1
ATOM 654 N N . PRO A 1 88 ? -11.681 -6.213 7.947 1.00 76.38 88 PRO A N 1
ATOM 655 C CA . PRO A 1 88 ? -12.747 -5.761 8.828 1.00 76.38 88 PRO A CA 1
ATOM 656 C C . PRO A 1 88 ? -12.155 -5.318 10.171 1.00 76.38 88 PRO A C 1
ATOM 658 O O . PRO A 1 88 ? -11.575 -6.118 10.908 1.00 76.38 88 PRO A O 1
ATOM 661 N N . THR A 1 89 ? -12.311 -4.037 10.500 1.00 76.81 89 THR A N 1
ATOM 662 C CA . THR A 1 89 ? -11.880 -3.449 11.773 1.00 76.81 89 THR A CA 1
ATOM 663 C C . THR A 1 89 ? -13.098 -2.963 12.553 1.00 76.81 89 THR A C 1
ATOM 665 O O . THR A 1 89 ? -13.945 -2.245 12.029 1.00 76.81 89 THR A O 1
ATOM 668 N N . TYR A 1 90 ? -13.196 -3.354 13.821 1.00 78.00 90 TYR A N 1
ATOM 669 C CA . TYR A 1 90 ? -14.322 -3.017 14.696 1.00 78.00 90 TYR A CA 1
ATOM 670 C C . TYR A 1 90 ? -13.976 -1.847 15.622 1.00 78.00 90 TYR A C 1
ATOM 672 O O . TYR A 1 90 ? -12.829 -1.722 16.056 1.00 78.00 90 TYR A O 1
ATOM 680 N N . CYS A 1 91 ? -14.982 -1.060 16.013 1.00 78.38 91 CYS A N 1
ATOM 681 C CA . CYS A 1 91 ? -14.827 0.055 16.956 1.00 78.38 91 CYS A CA 1
ATOM 682 C C . CYS A 1 91 ? -14.301 -0.359 18.341 1.00 78.38 91 CYS A C 1
ATOM 684 O O . CYS A 1 91 ? -13.721 0.461 19.045 1.00 78.38 91 CYS A O 1
ATOM 686 N N . LYS A 1 92 ? -14.434 -1.640 18.717 1.00 71.62 92 LYS A N 1
ATOM 687 C CA . LYS A 1 92 ? -13.869 -2.210 19.956 1.00 71.62 92 LYS A CA 1
ATOM 688 C C . LYS A 1 92 ? -12.336 -2.262 19.988 1.00 71.62 92 LYS A C 1
ATOM 690 O O . LYS A 1 92 ? -11.762 -2.653 21.001 1.00 71.62 92 LYS A O 1
ATOM 695 N N . ASN A 1 93 ? -11.662 -1.976 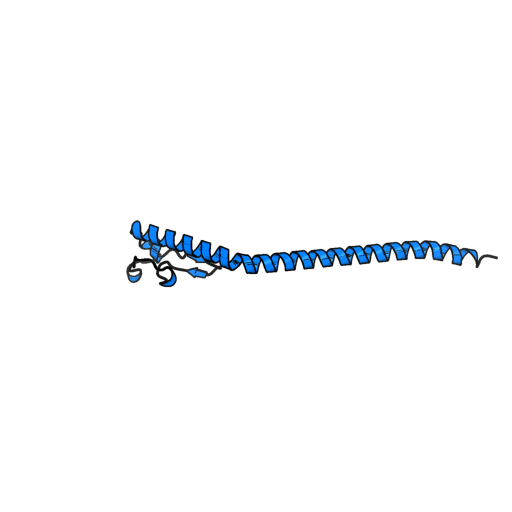18.872 1.00 66.88 93 ASN A N 1
ATOM 696 C CA . ASN A 1 93 ? -10.212 -2.062 18.814 1.00 66.88 93 ASN A CA 1
ATOM 697 C C . ASN A 1 93 ? -9.583 -0.879 19.574 1.00 66.88 93 ASN A C 1
ATOM 699 O O . ASN A 1 93 ? -9.773 0.281 19.209 1.00 66.88 93 ASN A O 1
ATOM 703 N N . GLY A 1 94 ? -8.807 -1.172 20.624 1.00 62.03 94 GLY A N 1
ATOM 704 C CA . GLY A 1 94 ? -8.170 -0.167 21.488 1.00 62.03 94 GLY A CA 1
ATOM 705 C C . GLY A 1 94 ? -7.200 0.777 20.764 1.00 62.03 94 GLY A C 1
ATOM 706 O O . GLY A 1 94 ? -6.799 1.796 21.319 1.00 62.03 94 GLY A O 1
ATOM 707 N N . SER A 1 95 ? -6.860 0.490 19.505 1.00 60.66 95 SER A N 1
ATOM 708 C CA . SER A 1 95 ? -6.057 1.362 18.644 1.00 60.66 95 SER A CA 1
ATOM 709 C C . SER A 1 95 ? -6.707 2.714 18.319 1.00 60.66 95 SER A C 1
ATOM 711 O O . SER A 1 95 ? -5.993 3.630 17.923 1.00 60.66 95 SER A O 1
ATOM 713 N N . LEU A 1 96 ? -8.027 2.872 18.479 1.00 67.00 96 LEU A N 1
ATOM 714 C CA . LEU A 1 96 ? -8.728 4.114 18.121 1.00 67.00 96 LEU A CA 1
ATOM 715 C C . LEU A 1 96 ? -8.719 5.197 19.217 1.00 67.00 96 LEU A C 1
ATOM 717 O O . LEU A 1 96 ? -9.106 6.335 18.938 1.00 67.00 96 LEU A O 1
ATOM 721 N N . ASN A 1 97 ? -8.237 4.879 20.429 1.00 68.06 97 ASN A N 1
ATOM 722 C CA . ASN A 1 97 ? -8.183 5.792 21.584 1.00 68.06 97 ASN A CA 1
ATOM 723 C C . ASN A 1 97 ? -9.524 6.534 21.792 1.00 68.06 97 ASN A C 1
ATOM 725 O O . ASN A 1 97 ? -9.582 7.760 21.891 1.00 68.06 97 ASN A O 1
ATOM 729 N N . LEU A 1 98 ? -10.613 5.765 21.735 1.00 73.06 98 LEU A N 1
ATOM 730 C CA . LEU A 1 98 ? -11.971 6.216 22.024 1.00 73.06 98 LEU A CA 1
ATOM 731 C C . LEU A 1 98 ? -12.157 6.208 23.547 1.00 73.06 98 LEU A C 1
ATOM 733 O O . LEU A 1 98 ? -11.785 5.237 24.202 1.00 73.06 98 LEU A O 1
ATOM 737 N N . GLU A 1 99 ? -12.752 7.261 24.112 1.00 68.50 99 GLU A N 1
ATOM 738 C CA . GLU A 1 99 ? -13.072 7.313 25.553 1.00 68.50 99 GLU A CA 1
ATOM 739 C C . GLU A 1 99 ? -14.227 6.382 25.933 1.00 68.50 99 GLU A C 1
ATOM 741 O O . GLU A 1 99 ? -14.441 6.077 27.106 1.00 68.50 99 GLU A O 1
ATOM 746 N N . CYS A 1 100 ? -14.987 5.926 24.944 1.00 68.75 100 CYS A N 1
ATOM 747 C CA . CYS A 1 100 ? -16.185 5.163 25.183 1.00 68.75 100 CYS A CA 1
ATOM 748 C C . CYS A 1 100 ? -15.966 3.661 24.953 1.00 68.75 100 CYS A C 1
ATOM 750 O O . CYS A 1 100 ? -15.391 3.228 23.954 1.00 68.75 100 CYS A O 1
ATOM 752 N N . SER A 1 101 ? -16.434 2.865 25.913 1.00 67.88 101 SER A N 1
ATOM 753 C CA . SER A 1 101 ? -16.362 1.407 25.898 1.00 67.88 101 SER A CA 1
ATOM 754 C C . SER A 1 101 ? -17.784 0.860 25.921 1.00 67.88 101 SER A C 1
ATOM 756 O O . SER A 1 101 ? -18.526 1.103 26.874 1.00 67.88 101 SER A O 1
ATOM 758 N N . TYR A 1 102 ? -18.179 0.175 24.849 1.00 72.75 102 TYR A N 1
ATOM 759 C CA . TYR A 1 102 ? -19.489 -0.462 24.722 1.00 72.75 102 TYR A CA 1
ATOM 760 C C . TYR A 1 102 ? -19.357 -1.971 24.929 1.00 72.75 102 TYR A C 1
ATOM 762 O O . TYR A 1 102 ? -18.484 -2.606 24.333 1.00 72.75 102 TYR A O 1
ATOM 770 N N . ASP A 1 103 ? -20.235 -2.557 25.746 1.00 70.25 103 ASP A N 1
ATOM 771 C CA . ASP A 1 103 ? -20.254 -4.006 25.943 1.00 70.25 103 ASP A CA 1
ATOM 772 C C . ASP A 1 103 ? -20.937 -4.691 24.752 1.00 70.25 103 ASP A C 1
ATOM 774 O O . ASP A 1 103 ? -22.161 -4.784 24.656 1.00 70.25 103 ASP A O 1
ATOM 778 N N . CYS A 1 104 ? -20.118 -5.144 23.806 1.00 72.75 104 CYS A N 1
ATOM 779 C CA . CYS A 1 104 ? -20.574 -5.868 22.624 1.00 72.75 104 CYS A CA 1
ATOM 780 C C . CYS A 1 104 ? -20.932 -7.334 22.900 1.00 72.75 104 CYS A C 1
ATOM 782 O O . CYS A 1 104 ? -21.383 -8.019 21.988 1.00 72.75 104 CYS A O 1
ATOM 784 N N . SER A 1 105 ? -20.736 -7.834 24.124 1.00 73.00 105 SER A N 1
ATOM 785 C CA . SER A 1 105 ? -21.028 -9.230 24.481 1.00 73.00 105 SER A CA 1
ATOM 786 C C . SER A 1 105 ? -22.532 -9.475 24.609 1.00 73.00 105 SER A C 1
ATOM 788 O O . SER A 1 105 ? -22.997 -10.597 24.430 1.00 73.00 105 SER A O 1
ATOM 790 N N . ALA A 1 106 ? -23.294 -8.417 24.903 1.00 72.44 106 ALA A N 1
ATOM 791 C CA . ALA A 1 106 ? -24.749 -8.447 25.007 1.00 72.44 106 ALA A CA 1
ATOM 792 C C . ALA A 1 106 ? -25.474 -8.175 23.673 1.00 72.44 106 ALA A C 1
ATOM 794 O O . ALA A 1 106 ? -26.699 -8.270 23.613 1.00 72.44 106 ALA A O 1
ATOM 795 N N . VAL A 1 107 ? -24.745 -7.818 22.608 1.00 76.56 107 VAL A N 1
ATOM 796 C CA . VAL A 1 107 ? -25.320 -7.434 21.312 1.00 76.56 107 VAL A CA 1
ATOM 797 C C . VAL A 1 107 ? -25.239 -8.613 20.346 1.00 76.56 107 VAL A C 1
ATOM 799 O O . VAL A 1 107 ? -24.154 -9.070 19.996 1.00 76.56 107 VAL A O 1
ATOM 802 N N . VAL A 1 108 ? -26.394 -9.102 19.893 1.00 75.88 108 VAL A N 1
ATOM 803 C CA . VAL A 1 108 ? -26.471 -10.156 18.874 1.00 75.88 108 VAL A CA 1
ATOM 804 C C . VAL A 1 108 ? -26.439 -9.505 17.495 1.00 75.88 108 VAL A C 1
ATOM 806 O O . VAL A 1 108 ? -27.389 -8.835 17.097 1.00 75.88 108 VAL A O 1
ATOM 809 N N . CYS A 1 109 ? -25.344 -9.705 16.769 1.00 75.38 109 CYS A N 1
ATOM 810 C CA . CYS A 1 109 ? -25.230 -9.318 15.367 1.00 75.38 109 CYS A CA 1
ATOM 811 C C . CYS A 1 109 ? -25.887 -10.408 14.515 1.00 75.38 109 CYS A C 1
ATOM 813 O O . CYS A 1 109 ? -25.300 -11.478 14.354 1.00 75.38 109 CYS A O 1
ATOM 815 N N . SER A 1 110 ? -27.125 -10.177 14.066 1.00 61.34 110 SER A N 1
ATOM 816 C CA . SER A 1 110 ? -27.873 -11.114 13.212 1.00 61.34 110 SER A CA 1
ATOM 817 C C . SER A 1 110 ? -27.589 -10.898 11.735 1.00 61.34 110 SER A C 1
ATOM 819 O O . SER A 1 110 ? -27.639 -9.713 11.334 1.00 61.34 110 SER A O 1
#

Radius of gyration: 32.87 Å; chains: 1; bounding box: 53×21×97 Å

Foldseek 3Di:
DPPPVVVVVVVVVVVVVVVVVVVVVVVVVVVVVVVCCVVVVVVVVCVVCVVVVLVVLLVVVLVQLQVCQVVVVLQCQQQDFDQDVNDGHGNCDCVSVHPDDDDSVPPDRD

Sequence (110 aa):
MDKALVDEMNKKGLELAISTLIVIIIGIAVLIGLLIFITKGFGFLKEGTDPLLRASSVGTMRQACELACQGKDSVTFCCNPFMIEDKPTYCKNGSLNLECSYDCSAVVCS

pLDDT: mean 73.79, std 12.62, range [49.16, 96.62]

Secondary structure (DSSP, 8-state):
--SSHHHHHHHHHHHHHHHHHHHHHHHHHHHHHHHHHHHHHHHHHHHHHHHHHHHHHHHHHHHHHHHHHHTT-HHHHHH--EEETTEEE-TT-GGG--S----GGG----